Protein AF-A0A5B6VVL8-F1 (afdb_monomer_lite)

Organism: NCBI:txid47621

Foldseek 3Di:
DVVVVVVVVVDDDDDDDDDPCPCPPPPPCPVPVCVVPVVVVDPDDQADDPDDPDDDDDDDDPPDDDDDDDDDDDDPVVVVVVVVVVVVNVVSPVD

InterPro domains:
  IPR032567 RTL1-related [PTHR15503] (19-94)
  IPR043502 DNA/RNA polymerase superfamily [SSF56672] (33-94)

pLDDT: mean 86.48, std 9.77, range [58.09, 98.31]

Radius of gyration: 29.36 Å; chains: 1; bounding box: 68×41×76 Å

Structure (mmCIF, N/CA/C/O backbone):
data_AF-A0A5B6VVL8-F1
#
_entry.id   AF-A0A5B6VVL8-F1
#
loop_
_atom_site.group_PDB
_atom_site.id
_atom_site.type_symbol
_atom_site.label_atom_id
_atom_site.label_alt_id
_atom_site.label_comp_id
_atom_site.label_asym_id
_atom_site.label_entity_id
_atom_site.label_seq_id
_atom_site.pdbx_PDB_ins_code
_atom_site.Cartn_x
_atom_site.Cartn_y
_atom_site.Cartn_z
_atom_site.occupancy
_atom_site.B_iso_or_equiv
_atom_site.auth_seq_id
_atom_site.auth_comp_id
_atom_site.auth_asym_id
_atom_site.auth_atom_id
_atom_site.pdbx_PDB_model_num
ATOM 1 N N . MET A 1 1 ? -32.647 28.538 45.576 1.00 58.09 1 MET A N 1
ATOM 2 C CA . MET A 1 1 ? -32.760 27.708 44.352 1.00 58.09 1 MET A CA 1
ATOM 3 C C . MET A 1 1 ? -34.219 27.629 43.911 1.00 58.09 1 MET A C 1
ATOM 5 O O . MET A 1 1 ? -34.959 26.795 44.421 1.00 58.09 1 MET A O 1
ATOM 9 N N . LEU A 1 2 ? -34.636 28.507 42.996 1.00 75.94 2 LEU A N 1
ATOM 10 C CA . LEU A 1 2 ? -36.028 28.628 42.531 1.00 75.94 2 LEU A CA 1
ATOM 11 C C . LEU A 1 2 ? -36.540 27.347 41.846 1.00 75.94 2 LEU A C 1
ATOM 13 O O . LEU A 1 2 ? -37.673 26.946 42.083 1.00 75.94 2 LEU A O 1
ATOM 17 N N . ALA A 1 3 ? -35.687 26.633 41.105 1.00 76.56 3 ALA A N 1
ATOM 18 C CA . ALA A 1 3 ? -36.061 25.388 40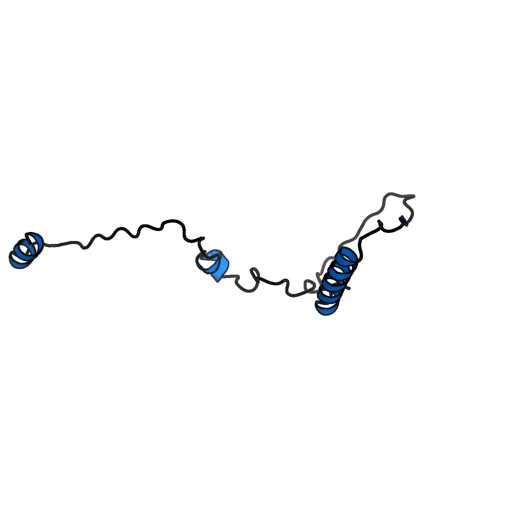.424 1.00 76.56 3 ALA A CA 1
ATOM 19 C C . ALA A 1 3 ? -36.604 24.308 41.383 1.00 76.56 3 ALA A C 1
ATOM 21 O O . ALA A 1 3 ? -37.656 23.725 41.139 1.00 76.56 3 ALA A O 1
ATOM 22 N N . ARG A 1 4 ? -35.954 24.102 42.541 1.00 78.62 4 ARG A N 1
ATOM 23 C CA . ARG A 1 4 ? -36.435 23.171 43.584 1.00 78.62 4 ARG A CA 1
ATOM 24 C C . ARG A 1 4 ? -37.780 23.590 44.180 1.00 78.62 4 ARG A C 1
ATOM 26 O O . ARG A 1 4 ? -38.550 22.731 44.595 1.00 78.62 4 ARG A O 1
ATOM 33 N N . GLN A 1 5 ? -38.050 24.891 44.255 1.00 84.69 5 GLN A N 1
ATOM 34 C CA . GLN A 1 5 ? -39.315 25.410 44.768 1.00 84.69 5 GLN A CA 1
ATOM 35 C C . GLN A 1 5 ? -40.458 25.172 43.774 1.00 84.69 5 GLN A C 1
ATOM 37 O O . GLN A 1 5 ? -41.538 24.778 44.201 1.00 84.69 5 GLN A O 1
ATOM 42 N N . TYR A 1 6 ? -40.219 25.358 42.473 1.00 84.38 6 TYR A N 1
ATOM 43 C CA . TYR A 1 6 ? -41.208 25.081 41.425 1.00 84.38 6 TYR A CA 1
ATOM 44 C C . TYR A 1 6 ? -41.491 23.581 41.258 1.00 84.38 6 TYR A C 1
ATOM 46 O O . TYR A 1 6 ? -42.652 23.199 41.148 1.00 84.38 6 TYR A O 1
ATOM 54 N N . LEU A 1 7 ? -40.474 22.719 41.386 1.00 84.94 7 LEU A N 1
ATOM 55 C CA . LEU A 1 7 ? -40.665 21.261 41.430 1.00 84.94 7 LEU A CA 1
ATOM 56 C C . LEU A 1 7 ? -41.559 20.825 42.603 1.00 84.94 7 LEU A C 1
ATOM 58 O O . LEU A 1 7 ? -42.459 20.010 42.437 1.00 84.94 7 LEU A O 1
ATOM 62 N N . ARG A 1 8 ? -41.364 21.410 43.795 1.00 88.31 8 ARG A N 1
ATOM 63 C CA . ARG A 1 8 ? -42.220 21.145 44.970 1.00 88.31 8 ARG A CA 1
ATOM 64 C C . ARG A 1 8 ? -43.653 21.660 44.812 1.00 88.31 8 ARG A C 1
ATOM 66 O O . ARG A 1 8 ? -44.529 21.203 45.535 1.00 88.31 8 ARG A O 1
ATOM 73 N N . LYS A 1 9 ? -43.885 22.607 43.900 1.00 91.38 9 LYS A N 1
ATOM 74 C CA . LYS A 1 9 ? -45.213 23.137 43.557 1.00 91.38 9 LYS A CA 1
ATOM 75 C C . LYS A 1 9 ? -45.909 22.333 42.448 1.00 91.38 9 LYS A C 1
ATOM 77 O O . LYS A 1 9 ? -46.986 22.732 42.023 1.00 91.38 9 LYS A O 1
ATOM 82 N N . GLY A 1 10 ? -45.319 21.219 42.000 1.00 88.75 10 GLY A N 1
ATOM 83 C CA . GLY A 1 10 ? -45.911 20.324 41.002 1.00 88.75 10 GLY A CA 1
ATOM 84 C C . GLY A 1 10 ? -45.766 20.801 39.557 1.00 88.75 10 GLY A C 1
ATOM 85 O O . GLY A 1 10 ? -46.446 20.279 38.682 1.00 88.75 10 GLY A O 1
ATOM 86 N N . CYS A 1 11 ? -44.910 21.791 39.290 1.00 86.75 11 CYS A N 1
ATOM 87 C CA . CYS A 1 11 ? -44.649 22.235 37.924 1.00 86.75 11 CYS A CA 1
ATOM 88 C C . CYS A 1 11 ? -43.829 21.184 37.162 1.00 86.75 11 CYS A C 1
ATOM 90 O O . CYS A 1 11 ? -42.818 20.696 37.676 1.00 86.75 11 CYS A O 1
ATOM 92 N N . GLU A 1 12 ? -44.226 20.895 35.922 1.00 85.06 12 GLU A N 1
ATOM 93 C CA . GLU A 1 12 ? -43.438 20.078 35.001 1.00 85.06 12 GLU A CA 1
ATOM 94 C C . GLU A 1 12 ? -42.116 20.779 34.681 1.00 85.06 12 GLU A C 1
ATOM 96 O O . GLU A 1 12 ? -42.067 21.982 34.411 1.00 85.06 12 GLU A O 1
ATOM 101 N N . ALA A 1 13 ? -41.025 20.025 34.750 1.00 84.12 13 ALA A N 1
ATOM 102 C CA . ALA A 1 13 ? -39.694 20.526 34.464 1.00 84.12 13 ALA A CA 1
ATOM 103 C C . ALA A 1 13 ? -39.037 19.635 33.418 1.00 84.12 13 ALA A C 1
ATOM 105 O O . ALA A 1 13 ? -39.054 18.410 33.531 1.00 84.12 13 ALA A O 1
ATOM 106 N N . TYR A 1 14 ? -38.404 20.271 32.440 1.00 83.38 14 TYR A N 1
ATOM 107 C CA . TYR A 1 14 ? -37.609 19.595 31.428 1.00 83.38 14 TYR A CA 1
ATOM 108 C C . TYR A 1 14 ? -36.137 19.849 31.705 1.00 83.38 14 TYR A C 1
ATOM 110 O O . TYR A 1 14 ? -35.718 20.978 31.974 1.00 83.38 14 TYR A O 1
ATOM 118 N N . PHE A 1 15 ? -35.348 18.784 31.653 1.00 83.38 15 PHE A N 1
ATOM 119 C CA . PHE A 1 15 ? -33.906 18.884 31.755 1.00 83.38 15 PHE A CA 1
ATOM 120 C C . PHE A 1 15 ? -33.336 19.124 30.357 1.00 83.38 15 PHE A C 1
ATOM 122 O O . PHE A 1 15 ? -33.361 18.231 29.515 1.00 83.38 15 PHE A O 1
ATOM 129 N N . ALA A 1 16 ? -32.846 20.337 30.107 1.00 83.06 16 ALA A N 1
ATOM 130 C CA . ALA A 1 16 ? -32.109 20.662 28.895 1.00 83.06 16 ALA A CA 1
ATOM 131 C C . ALA A 1 16 ? -30.621 20.744 29.236 1.00 83.06 16 ALA A C 1
ATOM 133 O O . ALA A 1 16 ? -30.220 21.505 30.117 1.00 83.06 16 ALA A O 1
ATOM 134 N N . PHE A 1 17 ? -29.805 19.969 28.534 1.00 80.44 17 PHE A N 1
ATOM 135 C CA . PHE A 1 17 ? -28.356 20.096 28.573 1.00 80.44 17 PHE A CA 1
ATOM 136 C C . PHE A 1 17 ? -27.847 20.330 27.153 1.00 80.44 17 PHE A C 1
ATOM 138 O O . PHE A 1 17 ? -28.377 19.780 26.191 1.00 80.44 17 PHE A O 1
ATOM 145 N N . VAL A 1 18 ? -26.824 21.171 27.031 1.00 80.94 18 VAL A N 1
ATOM 146 C CA . VAL A 1 18 ? -26.099 21.400 25.782 1.00 80.94 18 VAL A CA 1
ATOM 147 C C . VAL A 1 18 ? -24.749 20.723 25.942 1.00 80.94 18 VAL A C 1
ATOM 149 O O . VAL A 1 18 ? -23.982 21.085 26.834 1.00 80.94 18 VAL A O 1
ATOM 152 N N . ILE A 1 19 ? -24.472 19.718 25.113 1.00 79.44 19 ILE A N 1
ATOM 153 C CA . ILE 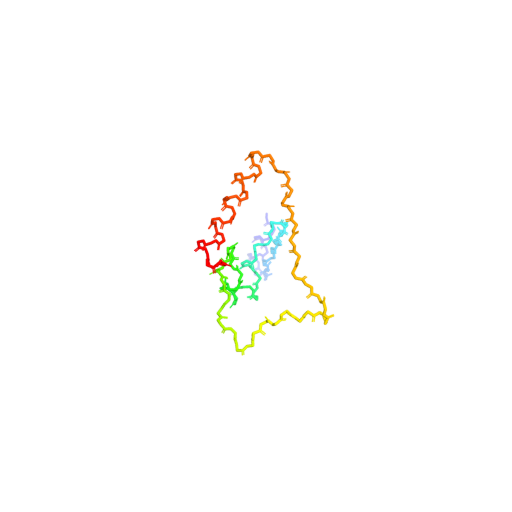A 1 19 ? -23.126 19.153 25.013 1.00 79.44 19 ILE A CA 1
ATOM 154 C C . ILE A 1 19 ? -22.359 20.042 24.041 1.00 79.44 19 ILE A C 1
ATOM 156 O O . ILE A 1 19 ? -22.650 20.064 22.847 1.00 79.44 19 ILE A O 1
ATOM 160 N N . ASP A 1 20 ? -21.397 20.798 24.566 1.00 67.56 20 ASP A N 1
ATOM 161 C CA . ASP A 1 20 ? -20.437 21.523 23.743 1.00 67.56 20 ASP A CA 1
ATOM 162 C C . ASP A 1 20 ? -19.470 20.510 23.118 1.00 67.56 20 ASP A C 1
ATOM 164 O O . ASP A 1 20 ? -18.459 20.125 23.711 1.00 67.56 20 ASP A O 1
ATOM 168 N N . CYS A 1 21 ? -19.810 20.039 21.919 1.00 63.66 21 CYS A N 1
ATOM 169 C CA . CYS A 1 21 ? -18.932 19.247 21.068 1.00 63.66 21 CYS A CA 1
ATOM 170 C C . CYS A 1 21 ? -17.843 20.152 20.473 1.00 63.66 21 CYS A C 1
ATOM 172 O O . CYS A 1 21 ? -17.720 20.257 19.250 1.00 63.66 21 CYS A O 1
ATOM 174 N N . LYS A 1 22 ? -17.038 20.826 21.310 1.00 61.84 22 LYS A N 1
ATOM 175 C CA . LYS A 1 22 ? -15.744 21.345 20.853 1.00 61.84 22 LYS A CA 1
ATOM 176 C C . LYS A 1 22 ? -15.040 20.171 20.213 1.00 61.84 22 LYS A C 1
ATOM 178 O O . LYS A 1 22 ? -14.847 19.160 20.878 1.00 61.84 22 LYS A O 1
ATOM 183 N N . VAL A 1 23 ? -14.751 20.318 18.926 1.00 59.16 23 VAL A N 1
ATOM 184 C CA . VAL A 1 23 ? -14.271 19.300 17.993 1.00 59.16 23 VAL A CA 1
ATOM 185 C C . VAL A 1 23 ? -13.003 18.630 18.532 1.00 59.16 23 VAL A C 1
ATOM 187 O O . VAL A 1 23 ? -11.886 18.903 18.101 1.00 59.16 23 VAL A O 1
ATOM 190 N N . THR A 1 24 ? -13.153 17.721 19.491 1.00 58.53 24 THR A N 1
ATOM 191 C CA . THR A 1 24 ? -12.287 16.561 19.590 1.00 58.53 24 THR A CA 1
ATOM 192 C C . THR A 1 24 ? -12.432 15.912 18.228 1.00 58.53 24 THR A C 1
ATOM 194 O O . THR A 1 24 ? -13.558 15.674 17.796 1.00 58.53 24 THR A O 1
ATOM 197 N N . LYS A 1 25 ? -11.325 15.775 17.483 1.00 59.19 25 LYS A N 1
ATOM 198 C CA . LYS A 1 25 ? -11.303 15.102 16.176 1.00 59.19 25 LYS A CA 1
ATOM 199 C C . LYS A 1 25 ? -12.283 13.934 16.245 1.00 59.19 25 LYS A C 1
ATOM 201 O O . LYS A 1 25 ? -12.042 13.013 17.027 1.00 59.19 25 LYS A O 1
ATOM 206 N N . MET A 1 26 ? -13.420 14.037 15.548 1.00 64.12 26 MET A N 1
ATOM 207 C CA . MET A 1 26 ? -14.428 12.987 15.592 1.00 64.12 26 MET A CA 1
ATOM 208 C C . MET A 1 26 ? -13.708 11.717 15.170 1.00 64.12 26 MET A C 1
ATOM 210 O O . MET A 1 26 ? -13.151 11.666 14.072 1.00 64.12 26 MET A O 1
ATOM 214 N N . LYS A 1 27 ? -13.622 10.736 16.073 1.00 73.75 27 LYS A N 1
ATOM 215 C CA . LYS A 1 27 ? -13.072 9.441 15.693 1.00 73.75 27 LYS A CA 1
ATOM 216 C C . LYS A 1 27 ? -13.952 8.908 14.574 1.00 73.75 27 LYS A C 1
ATOM 218 O O . LYS A 1 27 ? -15.177 9.001 14.658 1.00 73.75 27 LYS A O 1
ATOM 223 N N . ILE A 1 28 ? -13.322 8.388 13.530 1.00 77.00 28 ILE A N 1
ATOM 224 C CA . ILE A 1 28 ? -14.026 7.860 12.360 1.00 77.00 28 ILE A CA 1
ATOM 225 C C . ILE A 1 28 ? -14.994 6.728 12.764 1.00 77.00 28 ILE A C 1
ATOM 227 O O . ILE A 1 28 ? -16.058 6.585 12.178 1.00 77.00 28 ILE A O 1
ATOM 231 N N . GLU A 1 29 ? -14.686 6.058 13.880 1.00 76.62 29 GLU A N 1
ATOM 232 C CA . GLU A 1 29 ? -15.504 5.107 14.651 1.00 76.62 29 GLU A CA 1
ATOM 233 C C . GLU A 1 29 ? -16.870 5.641 15.133 1.00 76.62 29 GLU A C 1
ATOM 235 O O . GLU A 1 29 ? -17.673 4.870 15.644 1.00 76.62 29 GLU A O 1
ATOM 240 N N . TYR A 1 30 ? -17.150 6.945 15.042 1.00 82.00 30 TYR A N 1
ATOM 241 C CA . TYR A 1 30 ? -18.462 7.521 15.381 1.00 82.00 30 TYR A CA 1
ATOM 242 C C . TYR A 1 30 ? -19.313 7.842 14.151 1.00 82.00 30 TYR A C 1
ATOM 244 O O . TYR A 1 30 ? -20.449 8.297 14.294 1.00 82.00 30 TYR A O 1
ATOM 252 N N . VAL A 1 31 ? -18.780 7.633 12.946 1.00 86.44 31 VAL A N 1
ATOM 253 C CA . VAL A 1 31 ? -19.532 7.791 11.702 1.00 86.44 31 VAL A CA 1
ATOM 254 C C . VAL A 1 31 ? -20.321 6.499 11.476 1.00 86.44 31 VAL A C 1
ATOM 256 O O . VAL A 1 31 ? -19.693 5.465 11.260 1.00 86.44 31 VAL A O 1
ATOM 259 N N . PRO A 1 32 ? -21.672 6.521 11.481 1.00 88.00 32 PRO A N 1
ATOM 260 C CA . PRO A 1 32 ? -22.481 5.299 11.414 1.00 88.00 32 PRO A CA 1
ATOM 261 C C . PRO A 1 32 ? -22.112 4.384 10.243 1.00 88.00 32 PRO A C 1
ATOM 263 O O . PRO A 1 32 ? -21.959 3.184 10.424 1.00 88.00 32 PRO A O 1
ATOM 266 N N . VAL A 1 33 ? -21.856 4.973 9.071 1.00 89.19 33 VAL A N 1
ATOM 267 C CA . VAL A 1 33 ? -21.438 4.241 7.868 1.00 89.19 33 VAL A CA 1
ATOM 268 C C . VAL A 1 33 ? -20.084 3.552 8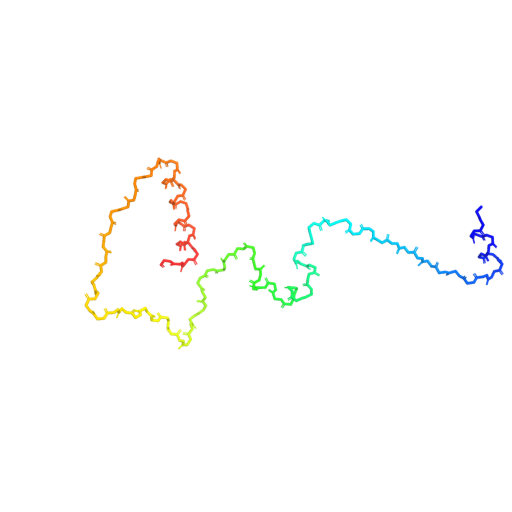.061 1.00 89.19 33 VAL A C 1
ATOM 270 O O . VAL A 1 33 ? -19.885 2.456 7.571 1.00 89.19 33 VAL A O 1
ATOM 273 N N . VAL A 1 34 ? -19.138 4.144 8.786 1.00 87.12 34 VAL A N 1
ATOM 274 C CA . VAL A 1 34 ? -17.812 3.537 8.993 1.00 87.12 34 VAL A CA 1
ATOM 275 C C . VAL A 1 34 ? -17.905 2.342 9.937 1.00 87.12 34 VAL A C 1
ATOM 277 O O . VAL A 1 34 ? -17.249 1.331 9.703 1.00 87.12 34 VAL A O 1
ATOM 280 N N . CYS A 1 35 ? -18.764 2.420 10.956 1.00 87.56 35 CYS A N 1
ATOM 281 C CA . CYS A 1 35 ? -19.022 1.303 11.866 1.00 87.56 35 CYS A CA 1
ATOM 282 C C . CYS A 1 35 ? -19.596 0.072 11.153 1.00 87.56 35 CYS A C 1
ATOM 284 O O . CYS A 1 35 ? -19.383 -1.047 11.612 1.00 87.56 35 CYS A O 1
ATOM 286 N N . GLU A 1 36 ? -20.316 0.273 10.048 1.00 92.88 36 GLU A N 1
ATOM 287 C CA . GLU A 1 36 ? -20.851 -0.812 9.220 1.00 92.88 36 GLU A CA 1
ATOM 288 C C . GLU A 1 36 ? -19.768 -1.510 8.375 1.00 92.88 36 GLU A C 1
ATOM 290 O O . GLU A 1 36 ? -19.969 -2.656 7.983 1.00 92.88 36 GLU A O 1
ATOM 295 N N . TYR A 1 37 ? -18.618 -0.862 8.134 1.00 89.75 37 TYR A N 1
ATOM 296 C CA . TYR A 1 37 ? -17.547 -1.342 7.244 1.00 89.75 37 TYR A CA 1
ATOM 297 C C . TYR A 1 37 ? -16.151 -1.226 7.884 1.00 89.75 37 TYR A C 1
ATOM 299 O O . TYR A 1 37 ? -15.193 -0.773 7.252 1.00 89.75 37 TYR A O 1
ATOM 307 N N . LEU A 1 38 ? -16.013 -1.601 9.159 1.00 86.25 38 LEU A N 1
ATOM 308 C CA . LEU A 1 38 ? -14.736 -1.494 9.886 1.00 86.25 38 LEU A CA 1
ATOM 309 C C . LEU A 1 38 ? -13.598 -2.306 9.244 1.00 86.25 38 LEU A C 1
ATOM 311 O O . LEU A 1 38 ? -12.433 -1.942 9.375 1.00 86.25 38 LEU A O 1
ATOM 315 N N . ASP A 1 39 ? -13.930 -3.377 8.528 1.00 84.81 39 ASP A N 1
ATOM 316 C CA . ASP A 1 39 ? -13.004 -4.209 7.755 1.00 84.81 39 ASP A CA 1
ATOM 317 C C . ASP A 1 39 ? -12.456 -3.510 6.497 1.00 84.81 39 ASP A C 1
ATOM 319 O O . ASP A 1 39 ? -11.391 -3.879 6.002 1.00 84.81 39 ASP A O 1
ATOM 323 N N . VAL A 1 40 ? -13.151 -2.484 5.998 1.00 86.06 40 VAL A N 1
ATOM 324 C CA . VAL A 1 40 ? -12.716 -1.648 4.867 1.00 86.06 40 VAL A CA 1
ATOM 325 C C . VAL A 1 40 ? -11.850 -0.476 5.341 1.00 86.06 40 VAL A C 1
ATOM 327 O O . VAL A 1 40 ? -10.935 -0.058 4.633 1.00 86.06 40 VAL A O 1
ATOM 330 N N . PHE A 1 41 ? -12.116 0.049 6.540 1.00 85.44 41 PHE A N 1
ATOM 331 C CA . PHE A 1 41 ? -11.431 1.212 7.120 1.00 85.44 41 PHE A CA 1
ATOM 332 C C . PHE A 1 41 ? -10.377 0.821 8.164 1.00 85.44 41 PHE A C 1
ATOM 334 O O . PHE A 1 41 ? -10.328 1.385 9.258 1.00 85.44 41 PHE A O 1
ATOM 341 N N . LEU A 1 42 ? -9.524 -0.144 7.828 1.00 86.12 42 LEU A N 1
ATOM 342 C CA . LEU A 1 42 ? -8.395 -0.522 8.674 1.00 86.12 42 LEU A CA 1
ATOM 343 C C . LEU A 1 42 ? -7.331 0.588 8.695 1.00 86.12 42 LEU A C 1
ATOM 345 O O . LEU A 1 42 ? -7.091 1.258 7.691 1.00 86.12 42 LEU A O 1
ATOM 349 N N . GLU A 1 43 ? -6.668 0.761 9.841 1.00 84.69 43 GLU A N 1
ATOM 350 C CA . GLU A 1 43 ? -5.540 1.697 9.987 1.00 84.69 43 GLU A CA 1
ATOM 351 C C . GLU A 1 43 ? -4.330 1.272 9.137 1.00 84.69 43 GLU A C 1
ATOM 353 O O . GLU A 1 43 ? -3.548 2.105 8.684 1.00 84.69 43 GLU A O 1
ATOM 358 N N . GLU A 1 44 ? -4.226 -0.028 8.862 1.00 84.12 44 GLU A N 1
ATOM 359 C CA . GLU A 1 44 ? -3.175 -0.637 8.063 1.00 84.12 44 GLU A CA 1
ATOM 360 C C . GLU A 1 44 ? -3.734 -1.364 6.834 1.00 84.12 44 GLU A C 1
ATOM 362 O O . GLU A 1 44 ? -4.822 -1.940 6.869 1.00 84.12 44 GLU A O 1
ATOM 367 N N . LEU A 1 45 ? -2.962 -1.391 5.742 1.00 81.88 45 LEU A N 1
ATOM 368 C CA . LEU A 1 45 ? -3.366 -2.079 4.515 1.00 81.88 45 LEU A CA 1
ATOM 369 C C . LEU A 1 45 ? -3.329 -3.609 4.703 1.00 81.88 45 LEU A C 1
ATOM 371 O O . LEU A 1 45 ? -2.265 -4.143 5.032 1.00 81.88 45 LEU A O 1
ATOM 375 N N . PRO A 1 46 ? -4.428 -4.335 4.413 1.00 81.19 46 PRO A N 1
ATOM 376 C CA . PRO A 1 46 ? -4.527 -5.781 4.641 1.00 81.19 46 PRO A CA 1
ATOM 377 C C . PRO A 1 46 ? -3.729 -6.643 3.641 1.00 81.19 46 PRO A C 1
ATOM 379 O O . PRO A 1 46 ? -3.786 -7.866 3.718 1.00 81.19 46 PRO A O 1
ATOM 382 N N . GLY A 1 47 ? -2.994 -6.025 2.709 1.00 85.62 47 GLY A N 1
ATOM 383 C CA . GLY A 1 47 ? -2.250 -6.700 1.642 1.00 85.62 47 GLY A CA 1
ATOM 384 C C . GLY A 1 47 ? -2.888 -6.504 0.267 1.00 85.62 47 GLY A C 1
ATOM 385 O O . GLY A 1 47 ? -3.656 -5.560 0.046 1.00 85.62 47 GLY A O 1
ATOM 386 N N . LEU A 1 48 ? -2.558 -7.388 -0.678 1.00 85.94 48 LEU A N 1
ATOM 387 C CA . LEU A 1 48 ? -3.164 -7.364 -2.008 1.00 85.94 48 LEU A CA 1
ATOM 388 C C . LEU A 1 48 ? -4.670 -7.663 -1.941 1.00 85.94 48 LEU A C 1
ATOM 390 O O . LEU A 1 48 ? -5.108 -8.513 -1.161 1.00 85.94 48 LEU A O 1
ATOM 394 N N . PRO A 1 49 ? -5.484 -7.006 -2.787 1.00 81.69 49 PRO A N 1
ATOM 395 C CA . PRO A 1 49 ? -6.889 -7.351 -2.892 1.00 81.69 49 PRO A CA 1
ATOM 396 C C . PRO A 1 49 ? -7.044 -8.805 -3.373 1.00 81.69 49 PRO A C 1
ATOM 398 O O . PRO A 1 49 ? -6.200 -9.296 -4.128 1.00 81.69 49 PRO A O 1
ATOM 401 N N . PRO A 1 50 ? -8.152 -9.479 -3.018 1.00 84.75 50 PRO A N 1
ATOM 402 C CA . PRO A 1 50 ? -8.478 -10.790 -3.562 1.00 84.75 50 PRO A CA 1
ATOM 403 C C . PRO A 1 50 ? -8.445 -10.796 -5.093 1.00 84.75 50 PRO A C 1
ATOM 405 O O . PRO A 1 50 ? -8.727 -9.775 -5.733 1.00 84.75 50 PRO A O 1
ATOM 408 N N . VAL A 1 51 ? -8.161 -11.966 -5.674 1.00 84.44 51 VAL A N 1
ATOM 409 C CA . VAL A 1 51 ? -8.151 -12.163 -7.130 1.00 84.44 51 VAL A CA 1
ATOM 410 C C . VAL A 1 51 ? -9.465 -11.650 -7.719 1.00 84.44 51 VAL A C 1
ATOM 412 O O . VAL A 1 51 ? -10.553 -12.137 -7.402 1.00 84.44 51 VAL A O 1
ATOM 415 N N . ARG A 1 52 ? -9.362 -10.629 -8.570 1.00 85.12 52 ARG A N 1
ATOM 416 C CA . ARG A 1 52 ? -10.511 -10.048 -9.265 1.00 85.12 52 ARG A CA 1
ATOM 417 C C . ARG A 1 52 ? -10.822 -10.894 -10.497 1.00 85.12 52 ARG A C 1
ATOM 419 O O . ARG A 1 52 ? -9.926 -11.449 -11.118 1.00 85.12 52 ARG A O 1
ATOM 426 N N . LYS A 1 53 ? -12.097 -10.944 -10.894 1.00 85.62 53 LYS A N 1
ATOM 427 C CA . LYS A 1 53 ? -12.517 -11.594 -12.155 1.00 85.62 53 LYS A CA 1
ATOM 428 C C . LYS A 1 53 ? -12.008 -10.870 -13.406 1.00 85.62 53 LYS 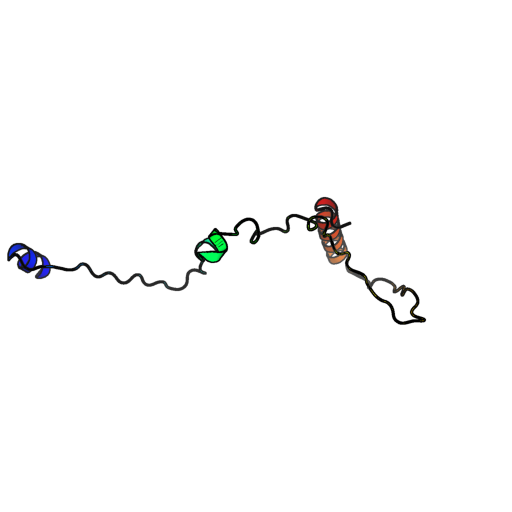A C 1
ATOM 430 O O . LYS A 1 53 ? -12.053 -11.436 -14.489 1.00 85.62 53 LYS A O 1
ATOM 435 N N . VAL A 1 54 ? -11.599 -9.611 -13.256 1.00 86.25 54 VAL A N 1
ATOM 436 C CA . VAL A 1 54 ? -11.083 -8.763 -14.328 1.00 86.25 54 VAL A CA 1
ATOM 437 C C . VAL A 1 54 ? -9.644 -8.414 -13.985 1.00 86.25 54 VAL A C 1
ATOM 439 O O . VAL A 1 54 ? -9.380 -7.869 -12.911 1.00 86.25 54 VAL A O 1
ATOM 442 N N . GLU A 1 55 ? -8.735 -8.745 -14.893 1.00 85.31 55 GLU A N 1
ATOM 443 C CA . GLU A 1 55 ? -7.326 -8.380 -14.800 1.00 85.31 55 GLU A CA 1
ATOM 444 C C . GLU A 1 55 ? -7.136 -6.915 -15.211 1.00 85.31 55 GLU A C 1
ATOM 446 O O . GLU A 1 55 ? -7.775 -6.426 -16.145 1.00 85.31 55 GLU A O 1
ATOM 451 N N . PHE A 1 56 ? -6.249 -6.203 -14.514 1.00 83.62 56 PHE A N 1
ATOM 452 C CA . PHE A 1 56 ? -5.813 -4.880 -14.955 1.00 83.62 56 PHE A CA 1
ATOM 453 C C . PHE A 1 56 ? -4.749 -5.042 -16.039 1.00 83.62 56 PHE A C 1
ATOM 455 O O . PHE A 1 56 ? -3.619 -5.429 -15.748 1.00 83.62 56 PHE A O 1
ATOM 462 N N . GLY A 1 57 ? -5.109 -4.730 -17.283 1.00 89.81 57 GLY A N 1
ATOM 463 C CA . GLY A 1 57 ? -4.164 -4.641 -18.393 1.00 89.81 57 GLY A CA 1
ATOM 464 C C . GLY A 1 57 ? -3.548 -3.246 -18.490 1.00 89.81 57 GLY A C 1
ATOM 465 O O . GLY A 1 57 ? -4.261 -2.246 -18.426 1.00 89.81 57 GLY A O 1
ATOM 466 N N . ILE A 1 58 ? -2.227 -3.171 -18.669 1.00 91.50 58 ILE A N 1
ATOM 467 C CA . ILE A 1 58 ? -1.546 -1.935 -19.072 1.00 91.50 58 ILE A CA 1
ATOM 468 C C . ILE A 1 58 ? -1.366 -1.994 -20.588 1.00 91.50 58 ILE A C 1
ATOM 470 O O . ILE A 1 58 ? -0.489 -2.696 -21.091 1.00 91.50 58 ILE A O 1
ATOM 474 N N . GLU A 1 59 ? -2.214 -1.277 -21.320 1.00 93.75 59 GLU A N 1
ATOM 475 C CA . GLU A 1 59 ? -2.102 -1.169 -22.774 1.00 93.75 59 GLU A CA 1
ATOM 476 C C . GLU A 1 59 ? -0.973 -0.204 -23.146 1.00 93.75 59 GLU A C 1
ATOM 478 O O . GLU A 1 59 ? -0.948 0.955 -22.727 1.00 93.75 59 GLU A O 1
ATOM 483 N N . LEU A 1 60 ? -0.020 -0.687 -23.942 1.00 93.75 60 LEU A N 1
ATOM 484 C CA . LEU A 1 60 ? 1.066 0.132 -24.468 1.00 93.75 60 LEU A CA 1
ATOM 485 C C . LEU A 1 60 ? 0.718 0.612 -25.873 1.00 93.75 60 LEU A C 1
ATOM 487 O O . LEU A 1 60 ? 0.163 -0.133 -26.681 1.00 93.75 60 LEU A O 1
ATOM 491 N N . MET A 1 61 ? 1.101 1.849 -26.193 1.00 95.31 61 MET A N 1
ATOM 492 C CA . MET A 1 61 ? 1.011 2.318 -27.571 1.00 95.31 61 MET A CA 1
ATOM 493 C C . MET A 1 61 ? 1.905 1.462 -28.485 1.00 95.31 61 MET A C 1
ATOM 495 O O . MET A 1 61 ? 3.021 1.111 -28.083 1.00 95.31 61 MET A O 1
ATOM 499 N N . PRO A 1 62 ? 1.467 1.151 -29.719 1.00 95.31 62 PRO A N 1
ATOM 500 C CA . PRO A 1 62 ? 2.290 0.414 -30.670 1.00 95.31 62 PRO A CA 1
ATOM 501 C C . PRO A 1 62 ? 3.665 1.070 -30.852 1.00 95.31 62 PRO A C 1
ATOM 503 O O . PRO A 1 62 ? 3.759 2.270 -31.100 1.00 95.31 62 PRO A O 1
ATOM 506 N N . GLY A 1 63 ? 4.733 0.279 -30.721 1.00 94.12 63 GLY A N 1
ATOM 507 C CA . GLY A 1 63 ? 6.118 0.752 -30.843 1.00 94.12 63 GLY A CA 1
ATOM 508 C C . GLY A 1 63 ? 6.768 1.237 -29.542 1.00 94.12 63 GLY A C 1
ATOM 509 O O . GLY A 1 63 ? 7.950 1.572 -29.561 1.00 94.12 63 GLY A O 1
ATOM 510 N N . MET A 1 64 ? 6.053 1.240 -28.411 1.00 93.56 64 MET A N 1
ATOM 511 C CA . MET A 1 64 ? 6.657 1.484 -27.096 1.00 93.56 64 MET A CA 1
ATOM 512 C C . MET A 1 64 ? 7.592 0.341 -26.692 1.00 93.56 64 MET A C 1
ATOM 514 O O . MET A 1 64 ? 7.222 -0.832 -26.731 1.00 93.56 64 MET A O 1
ATOM 518 N N . THR A 1 65 ? 8.797 0.695 -26.251 1.00 93.38 65 THR A N 1
ATOM 519 C CA . THR A 1 65 ? 9.780 -0.235 -25.685 1.00 93.38 65 THR A CA 1
ATOM 520 C C . THR A 1 65 ? 9.897 -0.036 -24.174 1.00 93.38 65 THR A C 1
ATOM 522 O O . THR A 1 65 ? 9.677 1.080 -23.697 1.00 93.38 65 THR A O 1
ATOM 525 N N . PRO A 1 66 ? 10.290 -1.066 -23.402 1.00 93.69 66 PRO A N 1
ATOM 526 C CA . PRO A 1 66 ? 10.567 -0.909 -21.979 1.00 93.69 66 PRO A CA 1
ATOM 527 C C . PRO A 1 66 ? 11.580 0.207 -21.711 1.00 93.69 66 PRO A C 1
ATOM 529 O O . PRO A 1 66 ? 12.571 0.347 -22.432 1.00 93.69 66 PRO A O 1
ATOM 532 N N . LEU A 1 67 ? 11.337 0.983 -20.656 1.00 93.56 67 LEU A N 1
ATOM 533 C CA . LEU A 1 67 ? 12.217 2.064 -20.232 1.00 93.56 67 LEU A CA 1
ATOM 534 C C . LEU A 1 67 ? 13.075 1.604 -19.051 1.00 93.56 67 LEU A C 1
ATOM 536 O O . LEU A 1 67 ? 12.557 1.070 -18.074 1.00 93.56 67 LEU A O 1
ATOM 540 N N . SER A 1 68 ? 14.384 1.839 -19.130 1.00 95.38 68 SER A N 1
ATOM 541 C CA . SER A 1 68 ? 15.324 1.573 -18.039 1.00 95.38 68 SER A CA 1
ATOM 542 C C . SER A 1 68 ? 16.040 2.867 -17.670 1.00 95.38 68 SER A C 1
ATOM 544 O O . SER A 1 68 ? 16.782 3.424 -18.478 1.00 95.38 68 SER A O 1
ATOM 546 N N . ILE A 1 69 ? 15.782 3.370 -16.463 1.00 96.44 69 ILE A N 1
ATOM 547 C CA . ILE A 1 69 ? 16.391 4.592 -15.928 1.00 96.44 69 ILE A CA 1
ATOM 548 C C . ILE A 1 69 ? 17.204 4.218 -14.693 1.00 96.44 69 ILE A C 1
ATOM 550 O O . ILE A 1 69 ? 16.756 3.430 -13.859 1.00 96.44 69 ILE A O 1
ATOM 554 N N . ALA A 1 70 ? 18.398 4.796 -14.565 1.00 96.12 70 ALA A N 1
ATOM 555 C CA . ALA A 1 70 ? 19.199 4.645 -13.359 1.00 96.12 70 ALA A CA 1
ATOM 556 C C . ALA A 1 70 ? 18.478 5.281 -12.150 1.00 96.12 70 ALA A C 1
ATOM 558 O O . ALA A 1 70 ? 18.003 6.414 -12.263 1.00 96.12 70 ALA A O 1
ATOM 559 N N . PRO A 1 71 ? 18.423 4.608 -10.987 1.00 95.12 71 PRO A N 1
ATOM 560 C CA . PRO A 1 71 ? 17.871 5.204 -9.777 1.00 95.12 71 PRO A CA 1
ATOM 561 C C . PRO A 1 71 ? 18.615 6.483 -9.379 1.00 95.12 71 PRO A C 1
ATOM 563 O O . PRO A 1 71 ? 19.830 6.605 -9.568 1.00 95.12 71 PRO A O 1
ATOM 566 N N . TYR A 1 72 ? 17.895 7.426 -8.775 1.00 95.69 72 TYR A N 1
ATOM 567 C CA . TYR A 1 72 ? 18.511 8.616 -8.196 1.00 95.69 72 TYR A CA 1
ATOM 568 C C . TYR A 1 72 ? 19.431 8.251 -7.029 1.00 95.69 72 TYR A C 1
ATOM 570 O O . TYR A 1 72 ? 19.203 7.284 -6.299 1.00 95.69 72 TYR A O 1
ATOM 578 N N . ARG A 1 73 ? 20.486 9.052 -6.840 1.00 96.38 73 ARG A N 1
ATOM 579 C CA . ARG A 1 73 ? 21.368 8.918 -5.678 1.00 96.38 73 ARG A CA 1
ATOM 580 C C . ARG A 1 73 ? 20.621 9.370 -4.427 1.00 96.38 73 ARG A C 1
ATOM 582 O O . ARG A 1 73 ? 20.122 10.488 -4.395 1.00 96.38 73 ARG A O 1
ATOM 589 N N . MET A 1 74 ? 20.610 8.509 -3.418 1.00 97.50 74 MET A N 1
ATOM 590 C CA . MET A 1 74 ? 19.992 8.744 -2.116 1.00 97.50 74 MET A CA 1
ATOM 591 C C . MET A 1 74 ? 21.057 8.702 -1.019 1.00 97.50 74 MET A C 1
ATOM 593 O O . MET A 1 74 ? 22.061 7.988 -1.136 1.00 97.50 74 MET A O 1
ATOM 597 N N . ALA A 1 75 ? 20.852 9.462 0.051 1.00 98.25 75 ALA A N 1
ATOM 598 C CA . ALA A 1 75 ? 21.704 9.416 1.232 1.00 98.25 75 ALA A CA 1
ATOM 599 C C . ALA A 1 75 ? 21.540 8.076 1.985 1.00 98.25 75 ALA A C 1
ATOM 601 O O . ALA A 1 75 ? 20.507 7.414 1.863 1.00 98.25 75 ALA A O 1
ATOM 602 N N . PRO A 1 76 ? 22.506 7.671 2.833 1.00 98.31 76 PRO A N 1
ATOM 603 C CA . PRO A 1 76 ? 22.397 6.427 3.601 1.00 98.31 76 PRO A CA 1
ATOM 604 C C . PRO A 1 76 ? 21.124 6.322 4.460 1.00 98.31 76 PRO A C 1
ATOM 606 O O . PRO A 1 76 ? 20.564 5.236 4.596 1.00 98.31 76 PRO A O 1
ATOM 609 N N . THR A 1 77 ? 20.643 7.440 5.013 1.00 98.00 77 THR A N 1
ATOM 610 C CA . THR A 1 77 ? 19.405 7.483 5.808 1.00 98.00 77 THR A CA 1
ATOM 611 C C . THR A 1 77 ? 18.168 7.206 4.954 1.00 98.00 77 THR A C 1
ATOM 613 O O . THR A 1 77 ? 17.314 6.427 5.363 1.00 98.00 77 THR A O 1
ATOM 616 N N . GLU A 1 78 ? 18.102 7.779 3.751 1.00 98.06 78 GLU A N 1
ATOM 617 C CA . GLU A 1 78 ? 17.002 7.557 2.804 1.00 98.06 78 GLU A CA 1
ATOM 618 C C . GLU A 1 78 ? 16.992 6.111 2.299 1.00 98.06 78 GLU A C 1
ATOM 620 O O . GLU A 1 78 ? 15.942 5.483 2.242 1.00 98.06 78 GLU A O 1
ATOM 625 N N . LEU A 1 79 ? 18.166 5.535 2.012 1.00 97.88 79 LEU A N 1
ATOM 626 C CA . LEU A 1 79 ? 18.275 4.126 1.616 1.00 97.88 79 LEU A CA 1
ATOM 627 C C . LEU A 1 79 ? 17.828 3.167 2.725 1.00 97.88 79 LEU A C 1
ATOM 629 O O . LEU A 1 79 ? 17.241 2.123 2.438 1.00 97.88 79 LEU A O 1
ATOM 633 N N . LYS A 1 80 ? 18.106 3.500 3.991 1.00 98.12 80 LYS A N 1
ATOM 634 C CA . LYS A 1 80 ? 17.650 2.706 5.138 1.00 98.12 80 LYS A CA 1
ATOM 635 C C . LYS A 1 80 ? 16.125 2.726 5.251 1.00 98.12 80 LYS A C 1
ATOM 637 O O . LYS A 1 80 ? 15.534 1.671 5.471 1.00 98.12 80 LYS A O 1
ATOM 642 N N . GLU A 1 81 ? 15.524 3.898 5.078 1.00 98.06 81 GLU A N 1
ATOM 643 C CA . GLU A 1 81 ? 14.071 4.075 5.083 1.00 98.06 81 GLU A CA 1
ATOM 644 C C . GLU A 1 81 ? 13.415 3.329 3.916 1.00 98.06 81 GLU A C 1
ATOM 646 O O . GLU A 1 81 ? 12.526 2.507 4.126 1.00 98.06 81 GLU A O 1
ATOM 651 N N . LEU A 1 82 ? 13.931 3.512 2.697 1.00 97.38 82 LEU A N 1
ATOM 652 C CA . LEU A 1 82 ? 13.447 2.813 1.507 1.00 97.38 82 LEU A CA 1
ATOM 653 C C . LEU A 1 82 ? 13.486 1.292 1.694 1.00 97.38 82 LEU A C 1
ATOM 655 O O . LEU A 1 82 ? 12.530 0.597 1.365 1.00 97.38 82 LEU A O 1
ATOM 659 N N . LYS A 1 83 ? 14.577 0.763 2.257 1.00 97.06 83 LYS A N 1
ATOM 660 C CA . LYS A 1 83 ? 14.688 -0.669 2.552 1.00 97.06 83 LYS A CA 1
ATOM 661 C C . LYS A 1 83 ? 13.617 -1.135 3.541 1.00 97.06 83 LYS A C 1
ATOM 663 O O . LYS A 1 83 ? 13.081 -2.222 3.352 1.00 97.06 83 LYS A O 1
ATOM 668 N N . ALA A 1 84 ? 13.334 -0.358 4.587 1.00 97.75 84 ALA A N 1
ATOM 669 C CA . ALA A 1 84 ? 12.314 -0.709 5.573 1.00 97.75 84 ALA A CA 1
ATOM 670 C C . ALA A 1 84 ? 10.921 -0.782 4.928 1.00 97.75 84 ALA A C 1
ATOM 672 O O . ALA A 1 84 ? 10.229 -1.783 5.099 1.00 97.75 84 ALA A O 1
ATOM 673 N N . GLN A 1 85 ? 10.570 0.209 4.105 1.00 95.50 85 GLN A N 1
ATOM 674 C CA . GLN A 1 85 ? 9.293 0.243 3.385 1.00 95.50 85 GLN A CA 1
ATOM 675 C C . GLN A 1 85 ? 9.163 -0.903 2.373 1.00 95.50 85 GLN A C 1
ATOM 677 O O . GLN A 1 85 ? 8.113 -1.531 2.274 1.00 95.50 85 GLN A O 1
ATOM 682 N N . LEU A 1 86 ? 10.234 -1.226 1.638 1.00 95.88 86 LEU A N 1
ATOM 683 C CA . LEU A 1 86 ? 10.222 -2.352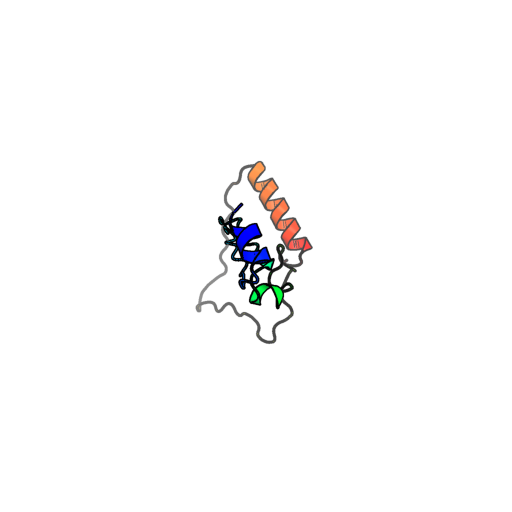 0.698 1.00 95.88 86 LEU A CA 1
ATOM 684 C C . LEU A 1 86 ? 10.037 -3.701 1.405 1.00 95.88 86 LEU A C 1
ATOM 686 O O . LEU A 1 86 ? 9.325 -4.561 0.888 1.00 95.88 86 LEU A O 1
ATOM 690 N N . LEU A 1 87 ? 10.659 -3.888 2.574 1.00 96.38 87 LEU A N 1
ATOM 691 C CA . LEU A 1 87 ? 10.466 -5.094 3.384 1.00 96.38 87 LEU A CA 1
ATOM 692 C C . LEU A 1 87 ? 9.020 -5.200 3.864 1.00 96.3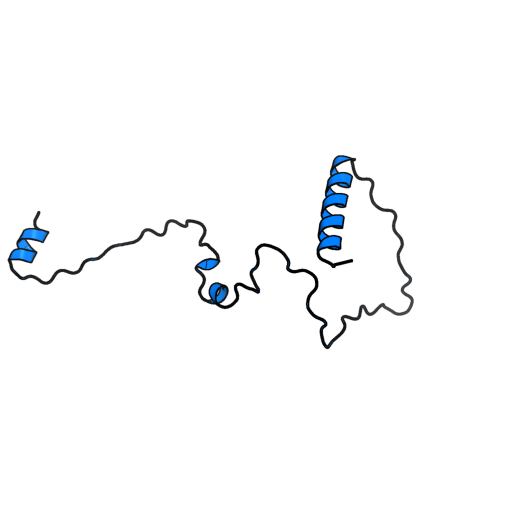8 87 LEU A C 1
ATOM 694 O O . LEU A 1 87 ? 8.398 -6.232 3.651 1.00 96.38 87 LEU A O 1
ATOM 698 N N . GLU A 1 88 ? 8.463 -4.116 4.402 1.00 93.56 88 GLU A N 1
ATOM 699 C CA . GLU A 1 88 ? 7.068 -4.078 4.842 1.00 93.56 88 GLU A CA 1
ATOM 700 C C . GLU A 1 88 ? 6.093 -4.445 3.709 1.00 93.56 88 GLU A C 1
ATOM 702 O O . GLU A 1 88 ? 5.186 -5.255 3.900 1.00 93.56 88 GLU A O 1
ATOM 707 N N . LEU A 1 89 ? 6.286 -3.891 2.508 1.00 92.88 89 LEU A N 1
ATOM 708 C CA . LEU A 1 89 ? 5.447 -4.210 1.350 1.00 92.88 89 LEU A CA 1
ATOM 709 C C . LEU A 1 89 ? 5.596 -5.671 0.900 1.00 92.88 89 LEU A C 1
ATOM 711 O O . LEU A 1 89 ? 4.610 -6.300 0.513 1.00 92.88 89 LEU A O 1
ATOM 715 N N . THR A 1 90 ? 6.809 -6.220 0.971 1.00 92.75 90 THR A N 1
ATOM 716 C CA . THR A 1 90 ? 7.077 -7.624 0.623 1.00 92.75 90 THR A CA 1
ATOM 717 C C . THR A 1 90 ? 6.423 -8.568 1.631 1.00 92.75 90 THR A C 1
ATOM 719 O O . THR A 1 90 ? 5.752 -9.516 1.230 1.00 92.75 90 THR A O 1
ATOM 722 N N . ASP A 1 91 ? 6.540 -8.274 2.927 1.00 91.94 91 ASP A N 1
ATOM 723 C CA . ASP A 1 91 ? 5.935 -9.064 4.006 1.00 91.94 91 ASP A CA 1
ATOM 724 C C . ASP A 1 91 ? 4.397 -9.042 3.939 1.00 91.94 91 ASP A C 1
ATOM 726 O O . ASP A 1 91 ? 3.739 -10.031 4.268 1.00 91.94 91 ASP A O 1
ATOM 730 N N . ARG A 1 92 ? 3.812 -7.940 3.447 1.00 88.94 92 ARG A N 1
ATOM 731 C CA . ARG A 1 92 ? 2.369 -7.807 3.166 1.00 88.94 92 ARG A CA 1
ATOM 732 C C . ARG A 1 92 ? 1.932 -8.451 1.835 1.00 88.94 92 ARG A C 1
ATOM 734 O O . ARG A 1 92 ? 0.743 -8.430 1.514 1.00 88.94 92 ARG A O 1
ATOM 741 N N . GLY A 1 93 ? 2.861 -9.014 1.058 1.00 88.94 93 GLY A N 1
ATOM 742 C CA . GLY A 1 93 ? 2.575 -9.755 -0.174 1.00 88.94 93 GLY A CA 1
ATOM 743 C C . GLY A 1 93 ? 2.310 -8.896 -1.412 1.00 88.94 93 GLY A C 1
ATOM 744 O O . GLY A 1 93 ? 1.636 -9.365 -2.320 1.00 88.94 93 GLY A O 1
ATOM 745 N N . PHE A 1 94 ? 2.799 -7.651 -1.462 1.00 87.88 94 PHE A N 1
ATOM 746 C CA . PHE A 1 94 ? 2.676 -6.781 -2.646 1.00 87.88 94 PHE A CA 1
ATOM 747 C C . PHE A 1 94 ? 3.732 -7.039 -3.735 1.00 87.88 94 PHE A C 1
ATOM 749 O O . PHE A 1 94 ? 3.659 -6.416 -4.796 1.00 87.88 94 PHE A O 1
ATOM 756 N N . ALA A 1 95 ? 4.712 -7.903 -3.460 1.00 80.12 95 ALA A N 1
ATOM 757 C CA . ALA A 1 95 ? 5.832 -8.235 -4.341 1.00 80.12 95 ALA A CA 1
ATOM 758 C C . ALA A 1 95 ? 5.680 -9.620 -4.983 1.00 80.12 95 ALA A C 1
ATOM 760 O O . ALA A 1 95 ? 5.077 -10.509 -4.338 1.00 80.12 95 ALA A O 1
#

Sequence (95 aa):
MLARQYLRKGCEAYFAFVIDCKVTKMKIEYVPVVCEYLDVFLEELPGLPPVRKVEFGIELMPGMTPLSIAPYRMAPTELKELKAQLLELTDRGFA

Secondary structure (DSSP, 8-state):
-HHHHHHHTT-----------------GGGSHHHHHTTTTS-SS--SSPPPPSS----PPPTT------PPPP--HHHHHHHHHHHHHHHHTT--